Protein AF-A0A2G9PDD4-F1 (afdb_monomer_lite)

pLDDT: mean 90.18, std 7.83, range [47.97, 97.62]

Structure (mmCIF, N/CA/C/O backbone):
data_AF-A0A2G9PDD4-F1
#
_entry.id   AF-A0A2G9PDD4-F1
#
loop_
_atom_site.group_PDB
_atom_site.id
_atom_site.type_symbol
_atom_site.label_atom_id
_atom_site.label_alt_id
_atom_site.label_comp_id
_atom_site.label_asym_id
_atom_site.label_entity_id
_atom_site.label_seq_id
_atom_site.pdbx_PDB_ins_code
_atom_site.Cartn_x
_atom_site.Cartn_y
_atom_site.Cartn_z
_atom_site.occupancy
_atom_site.B_iso_or_equiv
_atom_site.auth_seq_id
_atom_site.auth_comp_id
_atom_site.auth_asym_id
_atom_site.auth_atom_id
_atom_site.pdbx_PDB_model_num
ATOM 1 N N . MET A 1 1 ? -11.458 8.392 7.920 1.00 87.31 1 MET A N 1
ATOM 2 C CA . MET A 1 1 ? -10.986 8.175 9.305 1.00 87.31 1 MET A CA 1
ATOM 3 C C . MET A 1 1 ? -12.144 8.084 10.295 1.00 87.31 1 MET A C 1
ATOM 5 O O . MET A 1 1 ? -12.255 7.057 10.945 1.00 87.31 1 MET A O 1
ATOM 9 N N . PHE A 1 2 ? -13.048 9.071 10.335 1.00 95.50 2 PHE A N 1
ATOM 10 C CA . PHE A 1 2 ? -14.192 9.115 11.265 1.00 95.50 2 PHE A CA 1
ATOM 11 C C . PHE A 1 2 ? -14.950 7.793 11.392 1.00 95.50 2 PHE A C 1
ATOM 13 O O . PHE A 1 2 ? -14.982 7.209 12.468 1.00 95.50 2 PHE A O 1
ATOM 20 N N . PHE A 1 3 ? -15.484 7.282 10.280 1.00 96.00 3 PHE A N 1
ATOM 21 C CA . PHE A 1 3 ? -16.257 6.038 10.284 1.00 96.00 3 PHE A CA 1
ATOM 22 C C . PHE A 1 3 ? -15.450 4.825 10.750 1.00 96.00 3 PHE A C 1
ATOM 24 O O . PHE A 1 3 ? -16.008 3.936 11.380 1.00 96.00 3 PHE A O 1
ATOM 31 N N . ILE A 1 4 ? -14.143 4.795 10.471 1.00 94.06 4 ILE A N 1
ATOM 32 C CA . ILE A 1 4 ? -13.264 3.690 10.870 1.00 94.06 4 ILE A CA 1
ATOM 33 C C . ILE A 1 4 ? -13.081 3.706 12.387 1.00 94.06 4 ILE A C 1
ATOM 35 O O . ILE A 1 4 ? -13.315 2.693 13.037 1.00 94.06 4 ILE A O 1
ATOM 39 N N . VAL A 1 5 ? -12.715 4.858 12.955 1.00 95.69 5 VAL A N 1
ATOM 40 C CA . VAL A 1 5 ? -12.545 5.010 14.408 1.00 95.69 5 VAL A CA 1
ATOM 41 C C . VAL A 1 5 ? -13.870 4.753 15.127 1.00 95.69 5 VAL A C 1
ATOM 43 O O . VAL A 1 5 ? -13.896 4.001 16.096 1.00 95.69 5 VAL A O 1
ATOM 46 N N . TYR A 1 6 ? -14.977 5.276 14.596 1.00 96.69 6 TYR A N 1
ATOM 47 C CA . TYR A 1 6 ? -16.308 5.070 15.161 1.00 96.69 6 TYR A CA 1
ATOM 48 C C . TYR A 1 6 ? -16.699 3.594 15.170 1.00 96.69 6 TYR A C 1
ATOM 50 O O . TYR A 1 6 ? -17.077 3.059 16.207 1.00 96.69 6 TYR A O 1
ATOM 58 N N . ALA A 1 7 ? -16.537 2.904 14.038 1.00 96.25 7 ALA A N 1
ATOM 59 C CA . ALA A 1 7 ? -16.833 1.482 13.933 1.00 96.25 7 ALA A CA 1
ATOM 60 C C . ALA A 1 7 ? -15.949 0.636 14.861 1.00 96.25 7 ALA A C 1
ATOM 62 O O . ALA A 1 7 ? -16.432 -0.329 15.453 1.00 96.25 7 ALA A O 1
ATOM 63 N N . LEU A 1 8 ? -14.669 0.995 15.019 1.00 95.75 8 LEU A N 1
ATOM 64 C CA . LEU A 1 8 ? -13.771 0.326 15.960 1.00 95.75 8 LEU A CA 1
ATOM 65 C C . LEU A 1 8 ? -14.226 0.523 17.408 1.00 95.75 8 LEU A C 1
ATOM 67 O O . LEU A 1 8 ? -14.257 -0.452 18.158 1.00 95.75 8 LEU A O 1
ATOM 71 N N . LEU A 1 9 ? -14.613 1.736 17.805 1.00 95.94 9 LEU A N 1
ATOM 72 C CA . LEU A 1 9 ? -15.106 2.026 19.155 1.00 95.94 9 LEU A CA 1
ATOM 73 C C . LEU A 1 9 ? -16.442 1.328 19.449 1.00 95.94 9 LEU A C 1
ATOM 75 O O . LEU A 1 9 ? -16.572 0.703 20.499 1.00 95.94 9 LEU A O 1
ATOM 79 N N . GLU A 1 10 ? -17.390 1.339 18.507 1.00 95.56 10 GLU A N 1
ATOM 80 C CA . GLU A 1 10 ? -18.671 0.624 18.637 1.00 95.56 10 GLU A CA 1
ATOM 81 C C . GLU A 1 10 ? -18.470 -0.893 18.738 1.00 95.56 10 GLU A C 1
ATOM 83 O O . GLU A 1 10 ? -19.088 -1.561 19.568 1.00 95.56 10 GLU A O 1
ATOM 88 N N . LYS A 1 11 ? -17.573 -1.456 17.919 1.00 95.06 11 LYS A N 1
ATOM 89 C CA . LYS A 1 11 ? -17.310 -2.900 17.911 1.00 95.06 11 LYS A CA 1
ATOM 90 C C . LYS A 1 11 ? -16.531 -3.358 19.144 1.00 95.06 11 LYS A C 1
ATOM 92 O O . LYS A 1 11 ? -16.808 -4.433 19.667 1.00 95.06 11 LYS A O 1
ATOM 97 N N . SER A 1 12 ? -15.555 -2.568 19.591 1.00 95.69 12 SER A N 1
ATOM 98 C CA . SER A 1 12 ? -14.730 -2.892 20.765 1.00 95.69 12 SER A CA 1
ATOM 99 C C . SER A 1 12 ? -15.414 -2.568 22.090 1.00 95.69 12 SER A C 1
ATOM 101 O O . SER A 1 12 ? -15.005 -3.105 23.115 1.00 95.69 12 SER A O 1
ATOM 103 N N . LYS A 1 13 ? -16.442 -1.706 22.082 1.00 94.00 13 LYS A N 1
ATOM 104 C CA . LYS A 1 13 ? -17.119 -1.194 23.284 1.00 94.00 13 LYS A CA 1
ATOM 105 C C . LYS A 1 13 ? -16.149 -0.572 24.295 1.00 94.00 13 LYS A C 1
ATOM 107 O O . LYS A 1 13 ? -16.411 -0.590 25.494 1.00 94.00 13 LYS A O 1
ATOM 112 N N . LEU A 1 14 ? -15.038 -0.004 23.812 1.00 93.50 14 LEU A N 1
ATOM 113 C CA . LEU A 1 14 ? -13.936 0.496 24.643 1.00 93.50 14 LEU A CA 1
ATOM 114 C C . LEU A 1 14 ? -14.381 1.567 25.653 1.00 93.50 14 LEU A C 1
ATOM 116 O O . LEU A 1 14 ? -13.843 1.646 26.752 1.00 93.50 14 LEU A O 1
ATOM 120 N N . LEU A 1 15 ? -15.371 2.382 25.280 1.00 91.75 15 LEU A N 1
ATOM 121 C CA . LEU A 1 15 ? -15.912 3.462 26.110 1.00 91.75 15 LEU A CA 1
ATOM 122 C C . LEU A 1 15 ? -17.238 3.085 26.794 1.00 91.75 15 LEU A C 1
ATOM 124 O O . LEU A 1 15 ? -17.813 3.911 27.493 1.00 91.75 15 LEU A O 1
ATOM 128 N N . GLY A 1 16 ? -17.726 1.853 26.612 1.00 92.31 16 GLY A N 1
ATOM 129 C CA . GLY A 1 16 ? -19.021 1.371 27.101 1.00 92.31 16 GLY A CA 1
ATOM 130 C C . GLY A 1 16 ? -19.952 0.898 25.978 1.00 92.31 16 GLY A C 1
ATOM 131 O O . GLY A 1 16 ? -19.774 1.247 24.812 1.00 92.31 16 GLY A O 1
ATOM 132 N N . ALA A 1 17 ? -20.953 0.081 26.329 1.00 86.50 17 ALA A N 1
ATOM 133 C CA . ALA A 1 17 ? -21.810 -0.619 25.364 1.00 86.50 17 ALA A CA 1
ATOM 134 C C . ALA A 1 17 ? -22.839 0.271 24.638 1.00 86.50 17 ALA A C 1
ATOM 136 O O . ALA A 1 17 ? -23.252 -0.092 23.542 1.00 86.50 17 ALA A O 1
ATOM 137 N N . ASP A 1 18 ? -23.196 1.429 25.205 1.00 88.25 18 ASP A N 1
ATOM 138 C CA . ASP A 1 18 ? -24.250 2.316 24.680 1.00 88.25 18 ASP A CA 1
ATOM 139 C C . ASP A 1 18 ? -23.774 3.760 24.444 1.00 88.25 18 ASP A C 1
ATOM 141 O O . ASP A 1 18 ? -24.567 4.687 24.277 1.00 88.25 18 ASP A O 1
ATOM 145 N N . GLN A 1 19 ? -22.459 3.980 24.398 1.00 93.06 19 GLN A N 1
ATOM 146 C CA . GLN A 1 19 ? -21.865 5.318 24.326 1.00 93.06 19 GLN A CA 1
ATOM 147 C C . GLN A 1 19 ? -21.754 5.866 22.896 1.00 93.06 19 GLN A C 1
ATOM 149 O O . GLN A 1 19 ? -20.732 6.431 22.507 1.00 93.06 19 GLN A O 1
ATOM 154 N N . LYS A 1 20 ? -22.826 5.754 22.102 1.00 93.81 20 LYS A N 1
ATOM 155 C CA . LYS A 1 20 ? -22.822 6.141 20.678 1.00 93.81 20 LYS A CA 1
ATOM 156 C C . LYS A 1 20 ? -22.464 7.608 20.454 1.00 93.81 20 LYS A C 1
ATOM 158 O O . LYS A 1 20 ? -21.718 7.925 19.530 1.00 93.81 20 LYS A O 1
ATOM 163 N N . GLN A 1 21 ? -22.974 8.505 21.298 1.00 95.62 21 GLN A N 1
ATOM 164 C CA . GLN A 1 21 ? -22.697 9.938 21.182 1.00 95.62 21 GLN A CA 1
ATOM 165 C C . GLN A 1 21 ? -21.228 10.245 21.503 1.00 95.62 21 GLN A C 1
ATOM 167 O O . GLN A 1 21 ? -20.574 10.963 20.749 1.00 95.62 21 GLN A O 1
ATOM 172 N N . ILE A 1 22 ? -20.683 9.645 22.566 1.00 96.19 22 ILE A N 1
ATOM 173 C CA . ILE A 1 22 ? -19.270 9.801 22.939 1.00 96.19 22 ILE A CA 1
ATOM 174 C C . ILE A 1 22 ? -18.365 9.208 21.855 1.00 96.19 22 ILE A C 1
ATOM 176 O O . ILE A 1 22 ? -17.424 9.869 21.426 1.00 96.19 22 ILE A O 1
ATOM 180 N N . ASN A 1 23 ? -18.677 8.013 21.346 1.00 96.69 23 ASN A N 1
ATOM 181 C CA . ASN A 1 23 ? -17.927 7.377 20.263 1.00 96.69 23 ASN A CA 1
ATOM 182 C C . ASN A 1 23 ? -17.877 8.269 19.016 1.00 96.69 23 ASN A C 1
ATOM 184 O O . ASN A 1 23 ? -16.821 8.390 18.391 1.00 96.69 23 ASN A O 1
ATOM 188 N N . ALA A 1 24 ? -18.980 8.944 18.674 1.00 96.75 24 ALA A N 1
ATOM 189 C CA . ALA A 1 24 ? -19.020 9.898 17.568 1.00 96.75 24 ALA A CA 1
ATOM 190 C C . ALA A 1 24 ? -18.140 11.125 17.850 1.00 96.75 24 ALA A C 1
ATOM 192 O O . ALA A 1 24 ? -17.318 11.484 17.009 1.00 96.75 24 ALA A O 1
ATOM 193 N N . PHE A 1 25 ? -18.237 11.726 19.040 1.00 97.62 25 PHE A N 1
ATOM 194 C CA . PHE A 1 25 ? -17.394 12.867 19.418 1.00 97.62 25 PHE A CA 1
ATOM 195 C C . PHE A 1 25 ? -15.901 12.526 19.401 1.00 97.62 25 PHE A C 1
ATOM 197 O O . PHE A 1 25 ? -15.114 13.251 18.794 1.00 97.62 25 PHE A O 1
ATOM 204 N N . VAL A 1 26 ? -15.505 11.400 19.996 1.00 96.62 26 VAL A N 1
ATOM 205 C CA . VAL A 1 26 ? -14.109 10.941 20.008 1.00 96.62 26 VAL A CA 1
ATOM 206 C C . VAL A 1 26 ? -13.615 10.696 18.583 1.00 96.62 26 VAL A C 1
ATOM 208 O O . VAL A 1 26 ? -12.546 11.172 18.208 1.00 96.62 26 VAL A O 1
ATOM 211 N N . SER A 1 27 ? -14.415 10.027 17.751 1.00 97.56 27 SER A N 1
ATOM 212 C CA . SER A 1 27 ? -14.056 9.759 16.353 1.00 97.56 27 SER A CA 1
ATOM 213 C C . SER A 1 27 ? -13.918 11.034 15.525 1.00 97.56 27 SER A C 1
ATOM 215 O O . SER A 1 27 ? -13.045 11.105 14.656 1.00 97.56 27 SER A O 1
ATOM 217 N N . LEU A 1 28 ? -14.750 12.047 15.790 1.00 97.38 28 LEU A N 1
ATOM 218 C CA . LEU A 1 28 ? -14.665 13.361 15.156 1.00 97.38 28 LEU A CA 1
ATOM 219 C C . LEU A 1 28 ? -13.361 14.059 15.537 1.00 97.38 28 LEU A C 1
ATOM 221 O O . LEU A 1 28 ? -12.605 14.439 14.648 1.00 97.38 28 LEU A O 1
ATOM 225 N N . VAL A 1 29 ? -13.060 14.159 16.833 1.00 97.00 29 VAL A N 1
ATOM 226 C CA . VAL A 1 29 ? -11.835 14.803 17.330 1.00 97.00 29 VAL A CA 1
ATOM 227 C C . VAL A 1 29 ? -10.587 14.106 16.789 1.00 97.00 29 VAL A C 1
ATOM 229 O O . VAL A 1 29 ? -9.713 14.766 16.232 1.00 97.00 29 VAL A O 1
ATOM 232 N N . VAL A 1 30 ? -10.526 12.773 16.860 1.00 95.31 30 VAL A N 1
ATOM 233 C CA . VAL A 1 30 ? -9.404 11.995 16.308 1.00 95.31 30 VAL A CA 1
ATOM 234 C C . VAL A 1 30 ? -9.254 12.236 14.809 1.00 95.31 30 VAL A C 1
ATOM 236 O O . VAL A 1 30 ? -8.139 12.386 14.318 1.00 95.31 30 VAL A O 1
ATOM 239 N N . SER A 1 31 ? -10.361 12.321 14.071 1.00 94.69 31 SER A N 1
ATOM 240 C CA . SER A 1 31 ? -10.315 12.586 12.631 1.00 94.69 31 SER A CA 1
ATOM 241 C C . SER A 1 31 ? -9.831 13.993 12.305 1.00 94.69 31 SER A C 1
ATOM 243 O O . SER A 1 31 ? -9.081 14.148 11.348 1.00 94.69 31 SER A O 1
ATOM 245 N N . LEU A 1 32 ? -10.227 14.997 13.089 1.00 94.94 32 LEU A N 1
ATOM 246 C CA . LEU A 1 32 ? -9.757 16.374 12.929 1.00 94.94 32 LEU A CA 1
ATOM 247 C C . LEU A 1 32 ? -8.253 16.482 13.204 1.00 94.94 32 LEU A C 1
ATOM 249 O O . LEU A 1 32 ? -7.524 17.066 12.404 1.00 94.94 32 LEU A O 1
ATOM 253 N N . ILE A 1 33 ? -7.771 15.842 14.274 1.00 93.56 33 ILE A N 1
ATOM 254 C CA . ILE A 1 33 ? -6.334 15.747 14.556 1.00 93.56 33 ILE A CA 1
ATOM 255 C C . ILE A 1 33 ? -5.633 15.045 13.390 1.00 93.56 33 ILE A C 1
ATOM 257 O O . ILE A 1 33 ? -4.654 15.561 12.863 1.00 93.56 33 ILE A O 1
ATOM 261 N N . PHE A 1 34 ? -6.172 13.921 12.919 1.00 92.56 34 PHE A N 1
ATOM 262 C CA . PHE A 1 34 ? -5.588 13.157 11.822 1.00 92.56 34 PHE A CA 1
ATOM 263 C C . PHE A 1 34 ? -5.391 13.992 10.549 1.00 92.56 34 PHE A C 1
ATOM 265 O O . PHE A 1 34 ? -4.313 13.949 9.965 1.00 92.56 34 PHE A O 1
ATOM 272 N N . VAL A 1 35 ? -6.399 14.769 10.132 1.00 91.44 35 VAL A N 1
ATOM 273 C CA . VAL A 1 35 ? -6.295 15.601 8.916 1.00 91.44 35 VAL A CA 1
ATOM 274 C C . VAL A 1 35 ? -5.407 16.833 9.097 1.00 91.44 35 VAL A C 1
ATOM 276 O O . VAL A 1 35 ? -4.927 17.374 8.106 1.00 91.44 35 VAL A O 1
ATOM 279 N N . SER A 1 36 ? -5.163 17.272 10.335 1.00 91.69 36 SER A N 1
ATOM 280 C CA . SER A 1 36 ? -4.257 18.393 10.619 1.00 91.69 36 SER A CA 1
ATOM 281 C C . SER A 1 36 ? -2.771 18.021 10.599 1.00 91.69 36 SER A C 1
ATOM 283 O O . SER A 1 36 ? -1.923 18.903 10.478 1.00 91.69 36 SER A O 1
ATOM 285 N N . VAL A 1 37 ? -2.431 16.732 10.707 1.00 93.69 37 VAL A N 1
ATOM 286 C CA . VAL A 1 37 ? -1.034 16.287 10.707 1.00 93.69 37 VAL A CA 1
ATOM 287 C C . VAL A 1 37 ? -0.630 15.895 9.287 1.00 93.69 37 VAL A C 1
ATOM 289 O O . VAL A 1 37 ? -1.206 14.998 8.676 1.00 93.69 37 VAL A O 1
ATOM 292 N N . VAL A 1 38 ? 0.414 16.545 8.771 1.00 91.38 38 VAL A N 1
ATOM 293 C CA . VAL A 1 38 ? 0.866 16.383 7.379 1.00 91.38 38 VAL A CA 1
ATOM 294 C C . VAL A 1 38 ? 1.316 14.949 7.083 1.00 91.38 38 VAL A C 1
ATOM 296 O O . VAL A 1 38 ? 0.937 14.384 6.061 1.00 91.38 38 VAL A O 1
ATOM 299 N N . PHE A 1 39 ? 2.088 14.329 7.980 1.00 91.19 39 PHE A N 1
ATOM 300 C CA . PHE A 1 39 ? 2.636 12.989 7.745 1.00 91.19 39 PHE A CA 1
ATOM 301 C C . PHE A 1 39 ? 1.553 11.903 7.577 1.00 91.19 39 PHE A C 1
ATOM 303 O O . PHE A 1 39 ? 1.552 11.253 6.534 1.00 91.19 39 PHE A O 1
ATOM 310 N N . PRO A 1 40 ? 0.579 11.726 8.493 1.00 88.00 40 PRO A N 1
ATOM 311 C CA . PRO A 1 40 ? -0.515 10.772 8.303 1.00 88.00 40 PRO A CA 1
ATOM 312 C C . PRO A 1 40 ? -1.331 10.998 7.025 1.00 88.00 40 PRO A C 1
ATOM 314 O O . PRO A 1 40 ? -1.715 10.027 6.373 1.00 88.00 40 PRO A O 1
ATOM 317 N N . VAL A 1 41 ? -1.559 12.257 6.632 1.00 89.88 41 VAL A N 1
ATOM 318 C CA . VAL A 1 41 ? -2.239 12.585 5.369 1.00 89.88 41 VAL A CA 1
ATOM 319 C C . VAL A 1 41 ? -1.413 12.128 4.164 1.00 89.88 41 VAL A C 1
ATOM 321 O O . VAL A 1 41 ? -1.957 11.486 3.268 1.00 89.88 41 VAL A O 1
ATOM 324 N N . MET A 1 42 ? -0.100 12.382 4.153 1.00 91.88 42 MET A N 1
ATOM 325 C CA . MET A 1 42 ? 0.791 11.911 3.083 1.00 91.88 42 MET A CA 1
ATOM 326 C C . MET A 1 42 ? 0.809 10.382 2.978 1.00 91.88 42 MET A C 1
ATOM 328 O O . MET A 1 42 ? 0.677 9.846 1.879 1.00 91.88 42 MET A O 1
ATOM 332 N N . VAL A 1 43 ? 0.900 9.677 4.109 1.00 92.12 43 VAL A N 1
ATOM 333 C CA . VAL A 1 43 ? 0.877 8.205 4.130 1.00 92.12 43 VAL A CA 1
ATOM 334 C C . VAL A 1 43 ? -0.429 7.671 3.546 1.00 92.12 43 VAL A C 1
ATOM 336 O O . VAL A 1 43 ? -0.405 6.774 2.704 1.00 92.12 43 VAL A O 1
ATOM 339 N N . VAL A 1 44 ? -1.576 8.236 3.936 1.00 90.81 44 VAL A N 1
ATOM 340 C CA . VAL A 1 44 ? -2.874 7.824 3.382 1.00 90.81 44 VAL A CA 1
ATOM 341 C C . VAL A 1 44 ? -2.962 8.106 1.888 1.00 90.81 44 VAL A C 1
ATOM 343 O O . VAL A 1 44 ? -3.421 7.239 1.153 1.00 90.81 44 VAL A O 1
ATOM 346 N N . ASN A 1 45 ? -2.491 9.260 1.420 1.00 90.94 45 ASN A N 1
ATOM 347 C CA . ASN A 1 45 ? -2.494 9.578 -0.009 1.00 90.94 45 ASN A CA 1
ATOM 348 C C . ASN A 1 45 ? -1.670 8.567 -0.823 1.00 90.94 45 ASN A C 1
ATOM 350 O O . ASN A 1 45 ? -2.134 8.091 -1.860 1.00 90.94 45 ASN A O 1
ATOM 354 N N . ASN A 1 46 ? -0.499 8.168 -0.320 1.00 92.06 46 ASN A N 1
ATOM 355 C CA . ASN A 1 46 ? 0.322 7.128 -0.942 1.00 92.06 46 ASN A CA 1
ATOM 356 C C . ASN A 1 46 ? -0.395 5.766 -0.945 1.00 92.06 46 ASN A C 1
ATOM 358 O O . ASN A 1 46 ? -0.423 5.073 -1.964 1.00 92.06 46 ASN A O 1
ATOM 362 N N . LEU A 1 47 ? -1.035 5.396 0.170 1.00 92.19 47 LEU A N 1
ATOM 363 C CA . LEU A 1 47 ? -1.808 4.156 0.261 1.00 92.19 47 LEU A CA 1
ATOM 364 C C . LEU A 1 47 ? -3.038 4.157 -0.652 1.00 92.19 47 LEU A C 1
ATOM 366 O O . LEU A 1 47 ? -3.370 3.105 -1.186 1.00 92.19 47 LEU A O 1
ATOM 370 N N . ILE A 1 48 ? -3.704 5.294 -0.876 1.00 92.19 48 ILE A N 1
ATOM 371 C CA . ILE A 1 48 ? -4.852 5.378 -1.794 1.00 92.19 48 ILE A CA 1
ATOM 372 C C . ILE A 1 48 ? -4.433 4.965 -3.205 1.00 92.19 48 ILE A C 1
ATOM 374 O O . ILE A 1 48 ? -5.136 4.170 -3.830 1.00 92.19 48 ILE A O 1
ATOM 378 N N . LEU A 1 49 ? -3.289 5.454 -3.694 1.00 88.19 49 LEU A N 1
ATOM 379 C CA . LEU A 1 49 ? -2.768 5.068 -5.007 1.00 88.19 49 LEU A CA 1
ATOM 380 C C . LEU A 1 49 ? -2.512 3.560 -5.073 1.00 88.19 49 LEU A C 1
ATOM 382 O O . LEU A 1 49 ? -3.015 2.891 -5.977 1.00 88.19 49 LEU A O 1
ATOM 386 N N . PHE A 1 50 ? -1.807 3.018 -4.078 1.00 90.62 50 PHE A N 1
ATOM 387 C CA . PHE A 1 50 ? -1.516 1.588 -4.003 1.00 90.62 50 PHE A CA 1
ATOM 388 C C . PHE A 1 50 ? -2.793 0.736 -3.965 1.00 90.62 50 PHE A C 1
ATOM 390 O O . PHE A 1 50 ? -2.938 -0.205 -4.742 1.00 90.62 50 PHE A O 1
ATOM 397 N N . MET A 1 51 ? -3.741 1.081 -3.093 1.00 91.25 51 MET A N 1
ATOM 398 C CA . MET A 1 51 ? -4.986 0.335 -2.913 1.00 91.25 51 MET A CA 1
ATOM 399 C C . MET A 1 51 ? -5.873 0.411 -4.154 1.00 91.25 51 MET A C 1
ATOM 401 O O . MET A 1 51 ? -6.453 -0.597 -4.545 1.00 91.25 51 MET A O 1
ATOM 405 N N . THR A 1 52 ? -5.955 1.574 -4.802 1.00 92.75 52 THR A N 1
ATOM 406 C CA . THR A 1 52 ? -6.771 1.756 -6.010 1.00 92.75 52 THR A CA 1
ATOM 407 C C . THR A 1 52 ? -6.234 0.905 -7.155 1.00 92.75 52 THR A C 1
ATOM 409 O O . THR A 1 52 ? -6.978 0.117 -7.736 1.00 92.75 52 THR A O 1
ATOM 412 N N . VAL A 1 53 ? -4.932 1.004 -7.444 1.00 91.81 53 VAL A N 1
ATOM 413 C CA . VAL A 1 53 ? -4.295 0.189 -8.489 1.00 91.81 53 VAL A CA 1
ATOM 414 C C . VAL A 1 53 ? -4.369 -1.293 -8.126 1.00 91.81 53 VAL A C 1
ATOM 416 O O . VAL A 1 53 ? -4.727 -2.109 -8.970 1.00 91.81 53 VAL A O 1
ATOM 419 N N . GLY A 1 54 ? -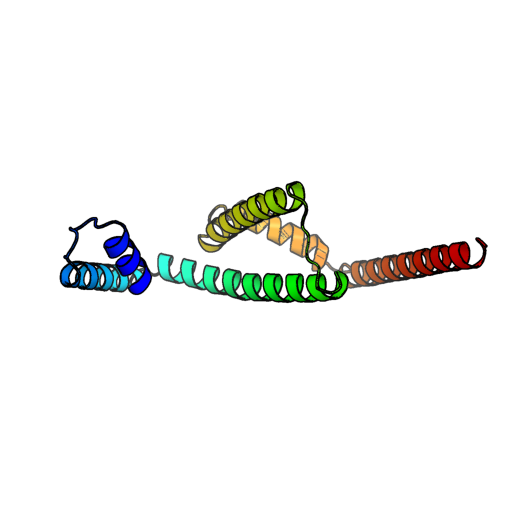4.106 -1.645 -6.866 1.00 90.88 54 GLY A N 1
ATOM 420 C CA . GLY A 1 54 ? -4.170 -3.021 -6.380 1.00 90.88 54 GLY A CA 1
ATOM 421 C C . GLY A 1 54 ? -5.548 -3.652 -6.572 1.00 90.88 54 GLY A C 1
ATOM 422 O O . GLY A 1 54 ? -5.639 -4.760 -7.093 1.00 90.88 54 GLY A O 1
ATOM 423 N N . ILE A 1 55 ? -6.625 -2.939 -6.229 1.00 91.19 55 ILE A N 1
ATOM 424 C CA . ILE A 1 55 ? -8.002 -3.414 -6.435 1.00 91.19 55 ILE A CA 1
ATOM 425 C C . ILE A 1 55 ? -8.282 -3.640 -7.921 1.00 91.19 55 ILE A C 1
ATOM 427 O O . ILE A 1 55 ? -8.826 -4.683 -8.279 1.00 91.19 55 ILE A O 1
ATOM 431 N N . VAL A 1 56 ? -7.887 -2.703 -8.789 1.00 94.44 56 VAL A N 1
ATOM 432 C CA . VAL A 1 56 ? -8.075 -2.840 -10.242 1.00 94.44 56 VAL A CA 1
ATOM 433 C C . VAL A 1 56 ? -7.314 -4.053 -10.778 1.00 94.44 56 VAL A C 1
ATOM 435 O O . VAL A 1 56 ? -7.884 -4.852 -11.516 1.00 94.44 56 VAL A O 1
ATOM 438 N N . VAL A 1 57 ? -6.054 -4.237 -10.375 1.00 91.88 57 VAL A N 1
ATOM 439 C CA . VAL A 1 57 ? -5.228 -5.378 -10.797 1.00 91.88 57 VAL A CA 1
ATOM 440 C C . VAL A 1 57 ? -5.825 -6.700 -10.323 1.00 91.88 57 VAL A C 1
ATOM 442 O O . VAL A 1 57 ? -5.931 -7.633 -11.115 1.00 91.88 57 VAL A O 1
ATOM 445 N N . ILE A 1 58 ? -6.255 -6.787 -9.061 1.00 89.81 58 ILE A N 1
ATOM 446 C CA . ILE A 1 58 ? -6.900 -7.988 -8.513 1.00 89.81 58 ILE A CA 1
ATOM 447 C C . ILE A 1 58 ? -8.194 -8.292 -9.272 1.00 89.81 58 ILE A C 1
ATOM 449 O O . ILE A 1 58 ? -8.426 -9.436 -9.659 1.00 89.81 58 ILE A O 1
ATOM 453 N N . PHE A 1 59 ? -9.018 -7.273 -9.521 1.00 92.31 59 PHE A N 1
ATOM 454 C CA . PHE A 1 59 ? -10.272 -7.419 -10.252 1.00 92.31 59 PHE A CA 1
ATOM 455 C C . PHE A 1 59 ? -10.043 -7.931 -11.678 1.00 92.31 59 PHE A C 1
ATOM 457 O O . PHE A 1 59 ? -10.625 -8.941 -12.069 1.00 92.31 59 PHE A O 1
ATOM 464 N N . VAL A 1 60 ? -9.153 -7.285 -12.438 1.00 94.81 60 VAL A N 1
ATOM 465 C CA . VAL A 1 60 ? -8.814 -7.699 -13.808 1.00 94.81 60 VAL A CA 1
ATOM 466 C C . VAL A 1 60 ? -8.187 -9.093 -13.817 1.00 94.81 60 VAL A C 1
ATOM 468 O O . VAL A 1 60 ? -8.553 -9.922 -14.648 1.00 94.81 60 VAL A O 1
ATOM 471 N N . GLY A 1 61 ? -7.290 -9.382 -12.873 1.00 89.88 61 GLY A N 1
ATOM 472 C CA . GLY A 1 61 ? -6.645 -10.686 -12.742 1.00 89.88 61 GLY A CA 1
ATOM 473 C C . GLY A 1 61 ? -7.652 -11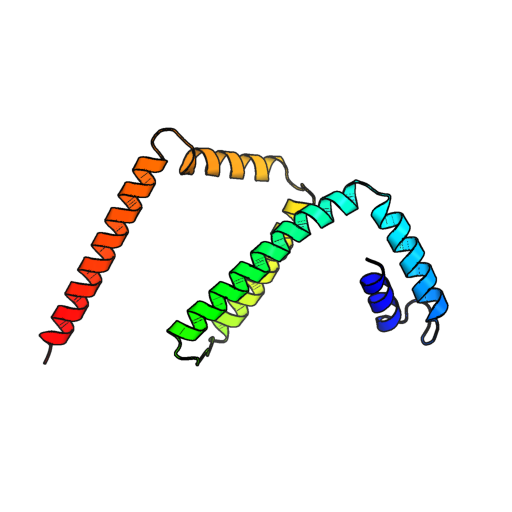.809 -12.503 1.00 89.88 61 GLY A C 1
ATOM 474 O O . GLY A 1 61 ? -7.636 -12.809 -13.222 1.00 89.88 61 GLY A O 1
ATOM 475 N N . PHE A 1 62 ? -8.575 -11.632 -11.555 1.00 87.94 62 PHE A N 1
ATOM 476 C CA . PHE A 1 62 ? -9.628 -12.617 -11.305 1.00 87.94 62 PHE A CA 1
ATOM 477 C C . PHE A 1 62 ? -10.641 -12.714 -12.443 1.00 87.94 62 PHE A C 1
ATOM 479 O O . PHE A 1 62 ? -11.111 -13.813 -12.724 1.00 87.94 62 PHE A O 1
ATOM 486 N N . MET A 1 63 ? -10.945 -11.615 -13.134 1.00 90.81 63 MET A N 1
ATOM 487 C CA . MET A 1 63 ? -11.811 -11.633 -14.314 1.00 90.81 63 MET A CA 1
ATOM 488 C C . MET A 1 63 ? -11.199 -12.478 -15.441 1.00 90.81 63 MET A C 1
ATOM 490 O O . MET A 1 63 ? -11.854 -13.380 -15.960 1.00 90.81 63 MET A O 1
ATOM 494 N N . ILE A 1 64 ? -9.927 -12.241 -15.783 1.00 91.00 64 ILE A N 1
ATOM 495 C CA . ILE A 1 64 ? -9.204 -13.025 -16.797 1.00 91.00 64 ILE A CA 1
ATOM 496 C C . ILE A 1 64 ? -9.114 -14.494 -16.371 1.00 91.00 64 ILE A C 1
ATOM 498 O O . ILE A 1 64 ? -9.383 -15.390 -17.171 1.00 91.00 64 ILE A O 1
ATOM 502 N N . TRP A 1 65 ? -8.786 -14.754 -15.104 1.00 84.50 65 TRP A N 1
ATOM 503 C CA . TRP A 1 65 ? -8.735 -16.113 -14.568 1.00 84.50 65 TRP A CA 1
ATOM 504 C C . TRP A 1 65 ? -10.096 -16.817 -14.636 1.00 84.50 65 TRP A C 1
ATOM 506 O O . TRP A 1 65 ? -10.171 -17.997 -14.978 1.00 84.50 65 TRP A O 1
ATOM 516 N N . GLY A 1 66 ? -11.182 -16.090 -14.370 1.00 88.25 66 GLY A N 1
ATOM 517 C CA . GLY A 1 66 ? -12.552 -16.568 -14.524 1.00 88.25 66 GLY A CA 1
ATOM 518 C C . GLY A 1 66 ? -12.860 -17.002 -15.957 1.00 88.25 66 GLY A C 1
ATOM 519 O O . GLY A 1 66 ? -13.440 -18.066 -16.155 1.00 88.25 66 GLY A O 1
ATOM 520 N N . PHE A 1 67 ? -12.403 -16.246 -16.960 1.00 90.38 67 PHE A N 1
ATOM 521 C CA . PHE A 1 67 ? -12.549 -16.641 -18.364 1.00 90.38 67 PHE A CA 1
ATOM 522 C C . PHE A 1 67 ? -11.724 -17.882 -18.720 1.00 90.38 67 PHE A C 1
ATOM 524 O O . PHE A 1 67 ? -12.245 -18.795 -19.352 1.00 90.38 67 PHE A O 1
ATOM 531 N N . ILE A 1 68 ? -10.466 -17.960 -18.274 1.00 87.31 68 ILE A N 1
ATOM 532 C CA . ILE A 1 68 ? -9.585 -19.114 -18.541 1.00 87.31 68 ILE A CA 1
ATOM 533 C C . ILE A 1 68 ? -10.126 -20.395 -17.891 1.00 87.31 68 ILE A C 1
ATOM 535 O O . ILE A 1 68 ? -9.991 -21.484 -18.444 1.00 87.31 68 ILE A O 1
ATOM 539 N N . SER A 1 69 ? -10.752 -20.273 -16.721 1.00 84.94 69 SER A N 1
ATOM 540 C CA . SER A 1 69 ? -11.283 -21.403 -15.953 1.00 84.94 69 SER A CA 1
ATOM 541 C C . SER A 1 69 ? -12.717 -21.802 -16.326 1.00 84.94 69 SER A C 1
ATOM 543 O O . SER A 1 69 ? -13.302 -22.639 -15.640 1.00 84.94 69 SER A O 1
ATOM 545 N N . ASN A 1 70 ? -13.306 -21.230 -17.388 1.00 84.69 70 ASN A N 1
ATOM 546 C CA . ASN A 1 70 ? -14.721 -21.422 -17.745 1.00 84.69 70 ASN A CA 1
ATOM 547 C C . ASN A 1 70 ? -15.672 -21.167 -16.555 1.00 84.69 70 ASN A C 1
ATOM 549 O O . ASN A 1 70 ? -16.651 -21.883 -16.354 1.00 84.69 70 ASN A O 1
ATOM 553 N N . GLY A 1 71 ? -15.346 -20.175 -15.722 1.00 78.31 71 GLY A N 1
ATOM 554 C CA . GLY A 1 71 ? -16.093 -19.832 -14.512 1.00 78.31 71 GLY A CA 1
ATOM 555 C C . GLY A 1 71 ? -15.884 -20.775 -13.323 1.00 78.31 71 GLY A C 1
ATOM 556 O O . GLY A 1 71 ? -16.402 -20.496 -12.244 1.00 78.31 71 GLY A O 1
ATOM 557 N N . ASN A 1 72 ? -15.115 -21.858 -13.470 1.00 78.44 72 ASN A N 1
ATOM 558 C CA . ASN A 1 72 ? -14.904 -22.842 -12.413 1.00 78.44 72 ASN A CA 1
ATOM 559 C C . ASN A 1 72 ? -13.586 -22.574 -11.671 1.00 78.44 72 ASN A C 1
ATOM 561 O O . ASN A 1 72 ? -12.554 -23.207 -11.902 1.00 78.44 72 ASN A O 1
ATOM 565 N N . ILE A 1 73 ? -13.608 -21.581 -10.781 1.00 73.31 73 ILE A N 1
ATOM 566 C CA . ILE A 1 73 ? -12.434 -21.182 -9.999 1.00 73.31 73 ILE A CA 1
ATOM 567 C C . ILE A 1 73 ? -12.294 -22.117 -8.790 1.00 73.31 73 ILE A C 1
ATOM 569 O O . ILE A 1 73 ? -12.703 -21.794 -7.678 1.00 73.31 73 ILE A O 1
ATOM 573 N N . THR A 1 74 ? -11.692 -23.288 -8.995 1.00 79.00 74 THR A N 1
ATOM 574 C CA . THR A 1 74 ? -11.273 -24.170 -7.897 1.00 79.00 74 THR A CA 1
ATOM 575 C C . THR A 1 74 ? -9.790 -23.956 -7.614 1.00 79.00 74 THR A C 1
ATOM 577 O O . THR A 1 74 ? -8.925 -24.486 -8.313 1.00 79.00 74 THR A O 1
ATOM 580 N N . LEU A 1 75 ? -9.478 -23.152 -6.599 1.00 78.56 75 LEU A N 1
ATOM 581 C CA . LEU A 1 75 ? -8.105 -22.988 -6.125 1.00 78.56 75 LEU A CA 1
ATOM 582 C C . LEU A 1 75 ? -7.788 -24.097 -5.120 1.00 78.56 75 LEU A C 1
ATOM 584 O O . LEU A 1 75 ? -8.554 -24.331 -4.186 1.00 78.56 75 LEU A O 1
ATOM 588 N N . SER A 1 76 ? -6.658 -24.781 -5.302 1.00 85.62 76 SER A N 1
ATOM 589 C CA . SER A 1 76 ? -6.191 -25.764 -4.324 1.00 85.62 76 SER A CA 1
ATOM 590 C C . SER A 1 76 ? -5.862 -25.083 -2.993 1.00 85.62 76 SER A C 1
ATOM 592 O O . SER A 1 76 ? -5.501 -23.903 -2.947 1.00 85.62 76 SER A O 1
ATOM 594 N N . GLU A 1 77 ? -5.949 -25.829 -1.892 1.00 87.44 77 GLU A N 1
ATOM 595 C CA . GLU A 1 77 ? -5.696 -25.291 -0.549 1.00 87.44 77 GLU A CA 1
ATOM 596 C C . GLU A 1 77 ? -4.290 -24.675 -0.423 1.00 87.44 77 GLU A C 1
ATOM 598 O O . GLU A 1 77 ? -4.111 -23.638 0.216 1.00 87.44 77 GLU A O 1
ATOM 603 N N . GLY A 1 78 ? -3.296 -25.265 -1.097 1.00 89.94 78 GLY A N 1
ATOM 604 C CA . GLY A 1 78 ? -1.937 -24.724 -1.162 1.00 89.94 78 GLY A CA 1
ATOM 605 C C . GLY A 1 78 ? -1.865 -23.372 -1.874 1.00 89.94 78 GLY A C 1
ATOM 606 O O . GLY A 1 78 ? -1.177 -22.468 -1.403 1.00 89.94 78 GLY A O 1
ATOM 607 N N . VAL A 1 79 ? -2.621 -23.198 -2.963 1.00 85.19 79 VAL A N 1
ATOM 608 C CA . VAL A 1 79 ? -2.689 -21.925 -3.697 1.00 85.19 79 VAL A CA 1
ATOM 609 C C . VAL A 1 79 ? -3.404 -20.859 -2.873 1.00 85.19 79 VAL A C 1
ATOM 611 O O . VAL A 1 79 ? -2.922 -19.734 -2.800 1.00 85.19 79 VAL A O 1
ATOM 614 N N . LEU A 1 80 ? -4.497 -21.206 -2.188 1.00 85.62 80 LEU A N 1
ATOM 615 C CA . LEU A 1 80 ? -5.201 -20.279 -1.295 1.00 85.62 80 LEU A CA 1
ATOM 616 C C . LEU A 1 80 ? -4.314 -19.813 -0.134 1.00 85.62 80 LEU A C 1
ATOM 618 O O . LEU A 1 80 ? -4.237 -18.613 0.134 1.00 85.62 80 LEU A O 1
ATOM 622 N N . LYS A 1 81 ? -3.597 -20.736 0.521 1.00 90.00 81 LYS A N 1
ATOM 623 C CA . LYS A 1 81 ? -2.631 -20.394 1.580 1.00 90.00 81 LYS A CA 1
ATOM 624 C C . LYS A 1 81 ? -1.505 -19.513 1.042 1.00 90.00 81 LYS A C 1
ATOM 626 O O . LYS A 1 81 ? -1.169 -18.511 1.669 1.00 90.00 81 LYS A O 1
ATOM 631 N N . GLY A 1 82 ? -0.964 -19.848 -0.130 1.00 91.06 82 GLY A N 1
ATOM 632 C CA . GLY A 1 82 ? 0.071 -19.057 -0.795 1.00 91.06 82 GLY A CA 1
ATOM 633 C C . GLY A 1 82 ? -0.392 -17.637 -1.118 1.00 91.06 82 GLY A C 1
ATOM 634 O O . GLY A 1 82 ? 0.311 -16.680 -0.802 1.00 91.06 82 GLY A O 1
ATOM 635 N N . LEU A 1 83 ? -1.601 -17.489 -1.668 1.00 87.25 83 LEU A N 1
ATOM 636 C CA . LEU A 1 83 ? -2.209 -16.188 -1.944 1.00 87.25 83 LEU A CA 1
ATOM 637 C C . LEU A 1 83 ? -2.419 -15.379 -0.662 1.00 87.25 83 LEU A C 1
ATOM 639 O O . LEU A 1 83 ? -2.068 -14.207 -0.639 1.00 87.25 83 LEU A O 1
ATOM 643 N N . GLY A 1 84 ? -2.910 -15.995 0.417 1.00 88.00 84 GLY A N 1
ATOM 644 C CA . GLY A 1 84 ? -3.092 -15.312 1.700 1.00 88.00 84 GLY A CA 1
ATOM 645 C C . GLY A 1 84 ? -1.783 -14.765 2.277 1.00 88.00 84 GLY A C 1
ATOM 646 O O . GLY A 1 84 ? -1.716 -13.598 2.667 1.00 88.00 84 GLY A O 1
ATOM 647 N N . VAL A 1 85 ? -0.722 -15.580 2.275 1.00 93.50 85 VAL A N 1
ATOM 648 C CA . VAL A 1 85 ? 0.617 -15.157 2.722 1.00 93.50 85 VAL A CA 1
ATOM 649 C C . VAL A 1 85 ? 1.160 -14.046 1.828 1.00 93.50 85 VAL A C 1
ATOM 651 O O . VAL A 1 85 ? 1.652 -13.036 2.331 1.00 93.50 85 VAL A O 1
ATOM 654 N N . LEU A 1 86 ? 1.027 -14.193 0.510 1.00 90.94 86 LEU A N 1
ATOM 655 C CA . LEU A 1 86 ? 1.472 -13.191 -0.450 1.00 90.94 86 LEU A CA 1
ATOM 656 C C . LEU A 1 86 ? 0.752 -11.855 -0.240 1.00 90.94 86 LEU A C 1
ATOM 658 O O . LEU A 1 86 ? 1.409 -10.823 -0.148 1.00 90.94 86 LEU A O 1
ATOM 662 N N . THR A 1 87 ? -0.576 -11.861 -0.111 1.00 89.38 87 THR A N 1
ATOM 663 C CA . THR A 1 87 ? -1.363 -10.650 0.152 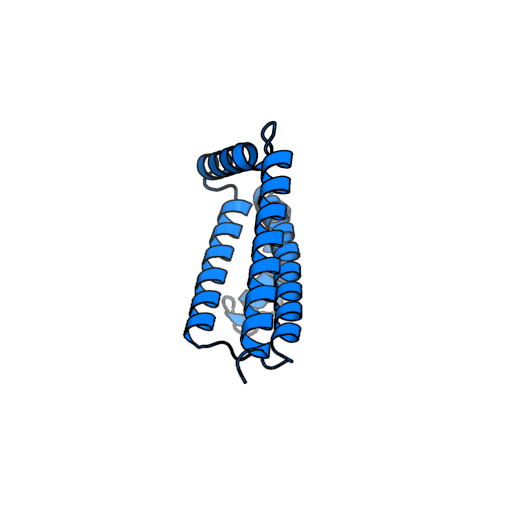1.00 89.38 87 THR A CA 1
ATOM 664 C C . THR A 1 87 ? -0.918 -9.974 1.442 1.00 89.38 87 THR A C 1
ATOM 666 O O . THR A 1 87 ? -0.743 -8.758 1.460 1.00 89.38 87 THR A O 1
ATOM 669 N N . PHE A 1 88 ? -0.677 -10.737 2.509 1.00 91.38 88 PHE A N 1
ATOM 670 C CA . PHE A 1 88 ? -0.204 -10.180 3.773 1.00 91.38 88 PHE A CA 1
ATOM 671 C C . PHE A 1 88 ? 1.169 -9.506 3.638 1.00 91.38 88 PHE A C 1
ATOM 673 O O . PHE A 1 88 ? 1.347 -8.371 4.081 1.00 91.38 88 PHE A O 1
ATOM 680 N N . ILE A 1 89 ? 2.119 -10.160 2.963 1.00 94.75 89 ILE A N 1
ATOM 681 C CA . ILE A 1 89 ? 3.448 -9.596 2.685 1.00 94.75 89 ILE A CA 1
ATOM 682 C C . ILE A 1 89 ? 3.328 -8.316 1.853 1.00 94.75 89 ILE A C 1
ATOM 684 O O . ILE A 1 89 ? 3.941 -7.303 2.183 1.00 94.75 89 ILE A O 1
ATOM 688 N N . VAL A 1 90 ? 2.509 -8.340 0.801 1.00 92.00 90 VAL A N 1
ATOM 689 C CA . VAL A 1 90 ? 2.274 -7.188 -0.077 1.00 92.00 90 VAL A CA 1
ATOM 690 C C . VAL A 1 90 ? 1.688 -6.009 0.703 1.00 92.00 90 VAL A C 1
ATOM 692 O O . VAL A 1 90 ? 2.129 -4.881 0.505 1.00 92.00 90 VAL A O 1
ATOM 695 N N . LEU A 1 91 ? 0.756 -6.249 1.630 1.00 90.94 91 LEU A N 1
ATOM 696 C CA . LEU A 1 91 ? 0.202 -5.201 2.491 1.00 90.94 91 LEU A CA 1
ATOM 697 C C . LEU A 1 91 ? 1.255 -4.605 3.432 1.00 90.94 91 LEU A C 1
ATOM 699 O O . LEU A 1 91 ? 1.304 -3.387 3.587 1.00 90.94 91 LEU A O 1
ATOM 703 N N . ILE A 1 92 ? 2.122 -5.430 4.027 1.00 93.88 92 ILE A N 1
ATOM 704 C CA . ILE A 1 92 ? 3.233 -4.937 4.857 1.00 93.88 92 ILE A CA 1
ATOM 705 C C . ILE A 1 92 ? 4.168 -4.060 4.024 1.00 93.88 92 ILE 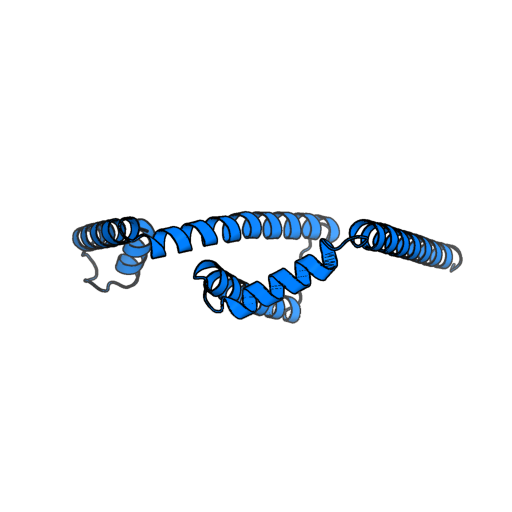A C 1
ATOM 707 O O . ILE A 1 92 ? 4.494 -2.947 4.432 1.00 93.88 92 ILE A O 1
ATOM 711 N N . ILE A 1 93 ? 4.566 -4.536 2.843 1.00 93.25 93 ILE A N 1
ATOM 712 C CA . ILE A 1 93 ? 5.421 -3.790 1.915 1.00 93.25 93 ILE A CA 1
ATOM 713 C C . ILE A 1 93 ? 4.766 -2.460 1.534 1.00 93.25 93 ILE A C 1
ATOM 715 O O . ILE A 1 93 ? 5.430 -1.429 1.570 1.00 93.25 93 ILE A O 1
ATOM 719 N N . ALA A 1 94 ? 3.467 -2.463 1.228 1.00 91.62 94 ALA A N 1
ATOM 720 C CA . ALA A 1 94 ? 2.721 -1.259 0.879 1.00 91.62 94 ALA A CA 1
ATOM 721 C C . ALA A 1 94 ? 2.717 -0.227 2.010 1.00 91.62 94 ALA A C 1
ATOM 723 O O . ALA A 1 94 ? 2.916 0.958 1.755 1.00 91.62 94 ALA A O 1
ATOM 724 N N . VAL A 1 95 ? 2.534 -0.671 3.258 1.00 92.44 95 VAL A N 1
ATOM 725 C CA . VAL A 1 95 ? 2.605 0.205 4.433 1.00 92.44 95 VAL A CA 1
ATOM 726 C C . VAL A 1 95 ? 4.008 0.783 4.587 1.00 92.44 95 VAL A C 1
ATOM 728 O O . VAL A 1 95 ? 4.132 1.999 4.682 1.00 92.44 95 VAL A O 1
ATOM 731 N N . LEU A 1 96 ? 5.052 -0.053 4.551 1.00 93.62 96 LEU A N 1
ATOM 732 C CA . LEU A 1 96 ? 6.449 0.388 4.687 1.00 93.62 96 LEU A CA 1
ATOM 733 C C . LEU A 1 96 ? 6.871 1.364 3.583 1.00 93.62 96 LEU A C 1
ATOM 735 O O . LEU A 1 96 ? 7.615 2.313 3.835 1.00 93.62 96 LEU A O 1
ATOM 739 N N . TRP A 1 97 ? 6.392 1.136 2.362 1.00 92.50 97 TRP A N 1
ATOM 740 C CA . TRP A 1 97 ? 6.607 2.035 1.237 1.00 92.50 97 TRP A CA 1
ATOM 741 C C . TRP A 1 97 ? 5.869 3.361 1.441 1.00 92.50 97 TRP A C 1
ATOM 743 O O . TRP A 1 97 ? 6.471 4.427 1.327 1.00 92.50 97 TRP A O 1
ATOM 753 N N . ALA A 1 98 ? 4.586 3.318 1.812 1.00 91.88 98 ALA A N 1
ATOM 754 C CA . ALA A 1 98 ? 3.775 4.518 1.982 1.00 91.88 98 ALA A CA 1
ATOM 755 C C . ALA A 1 98 ? 4.243 5.407 3.143 1.00 91.88 98 ALA A C 1
ATOM 757 O O . ALA A 1 98 ? 4.094 6.628 3.065 1.00 91.88 98 ALA A O 1
ATOM 758 N N . THR A 1 99 ? 4.821 4.814 4.193 1.00 93.31 99 THR A N 1
ATOM 759 C CA . THR A 1 99 ? 5.451 5.531 5.313 1.00 93.31 99 THR A CA 1
ATOM 760 C C . THR A 1 99 ? 6.839 6.075 4.986 1.00 93.31 99 THR A C 1
ATOM 762 O O . THR A 1 99 ? 7.393 6.817 5.795 1.00 93.31 99 THR A O 1
ATOM 765 N N . GLY A 1 100 ? 7.418 5.717 3.836 1.00 88.75 100 GLY A N 1
ATOM 766 C CA . GLY A 1 100 ? 8.789 6.080 3.475 1.00 88.75 100 GLY A CA 1
ATOM 767 C C . GLY A 1 100 ? 9.851 5.408 4.353 1.00 88.75 100 GLY A C 1
ATOM 768 O O . GLY A 1 100 ? 10.975 5.897 4.452 1.00 88.75 100 GLY A O 1
ATOM 769 N N . SER A 1 101 ? 9.512 4.305 5.025 1.00 91.88 101 SER A N 1
ATOM 770 C CA . SER A 1 101 ? 10.443 3.552 5.873 1.00 91.88 101 SER A CA 1
ATOM 771 C C . SER A 1 101 ? 11.495 2.856 5.013 1.00 91.88 101 SER A C 1
ATOM 773 O O . SER A 1 101 ? 11.131 2.316 3.990 1.00 91.88 101 SER A O 1
ATOM 775 N N . PHE A 1 102 ? 12.767 2.785 5.418 1.00 91.31 102 PHE A N 1
ATOM 776 C CA . PHE A 1 102 ? 13.865 2.196 4.614 1.00 91.31 102 PHE A CA 1
ATOM 777 C C . PHE A 1 102 ? 14.180 2.934 3.290 1.00 91.31 102 PHE A C 1
ATOM 779 O O . PHE A 1 102 ? 14.212 2.318 2.222 1.00 91.31 102 PHE A O 1
ATOM 786 N N . PRO A 1 103 ? 14.474 4.246 3.328 1.00 90.06 103 PRO A N 1
ATOM 787 C CA . PRO A 1 103 ? 14.719 5.045 2.123 1.00 90.06 103 PRO A CA 1
ATOM 788 C C . PRO A 1 103 ? 15.888 4.531 1.268 1.00 90.06 103 PRO A C 1
ATOM 790 O O . PRO A 1 103 ? 15.805 4.556 0.042 1.00 90.06 103 PRO A O 1
ATOM 793 N N . GLU A 1 104 ? 16.956 4.017 1.886 1.00 92.75 104 GLU A N 1
ATOM 794 C CA . GLU A 1 104 ? 18.095 3.454 1.146 1.00 92.75 104 GLU A CA 1
ATOM 795 C C . GLU A 1 104 ? 17.721 2.189 0.373 1.00 92.75 104 GLU A C 1
ATOM 797 O O . GLU A 1 104 ? 18.136 2.023 -0.773 1.00 92.75 104 GLU A O 1
ATOM 802 N N . PHE A 1 105 ? 16.894 1.328 0.973 1.00 91.88 105 PHE A N 1
ATOM 803 C CA . PHE A 1 105 ? 16.386 0.134 0.310 1.00 91.88 105 PHE A CA 1
ATOM 804 C C . PHE A 1 105 ? 15.558 0.532 -0.914 1.00 91.88 105 PHE A C 1
ATOM 806 O O . PHE A 1 105 ? 15.870 0.107 -2.023 1.00 91.88 105 PHE A O 1
ATOM 813 N N . TRP A 1 106 ? 14.574 1.422 -0.757 1.00 90.56 106 TRP A N 1
ATOM 814 C CA . TRP A 1 106 ? 13.759 1.870 -1.891 1.00 90.56 106 TRP A CA 1
ATOM 815 C C . TRP A 1 106 ? 14.581 2.559 -2.978 1.00 90.56 106 TRP A C 1
ATOM 817 O O . TRP A 1 106 ? 14.364 2.289 -4.156 1.00 90.56 106 TRP A O 1
ATOM 827 N N . SER A 1 107 ? 15.566 3.380 -2.603 1.00 92.75 107 SER A N 1
ATOM 828 C CA . SER A 1 107 ? 16.462 4.019 -3.570 1.00 92.75 107 SER A CA 1
ATOM 829 C C . SER A 1 107 ? 17.310 2.997 -4.328 1.00 92.75 107 SER A C 1
ATOM 831 O O . SER A 1 107 ? 17.510 3.137 -5.533 1.00 92.75 107 SER A O 1
ATOM 833 N N . LEU A 1 108 ? 17.786 1.942 -3.660 1.00 94.25 108 LEU A N 1
ATOM 834 C CA . LEU A 1 108 ? 18.494 0.845 -4.318 1.00 94.25 108 LEU A CA 1
ATOM 835 C C . LEU A 1 108 ? 17.585 0.150 -5.335 1.00 94.25 108 LEU A C 1
ATOM 837 O O . LEU A 1 108 ? 17.995 -0.044 -6.478 1.00 94.25 108 LEU A O 1
ATOM 841 N N . LEU A 1 109 ? 16.351 -0.183 -4.949 1.00 91.69 109 LEU A N 1
ATOM 842 C CA . LEU A 1 109 ? 15.379 -0.833 -5.832 1.00 91.69 109 LEU A CA 1
ATOM 843 C C . LEU A 1 109 ? 15.058 0.051 -7.042 1.00 91.69 109 LEU A C 1
ATOM 845 O O . LEU A 1 109 ? 15.025 -0.438 -8.170 1.00 91.69 109 LEU A O 1
ATOM 849 N N . GLU A 1 110 ? 14.897 1.356 -6.829 1.00 92.25 110 GLU A N 1
ATOM 850 C CA . GLU A 1 110 ? 14.678 2.328 -7.896 1.00 92.25 110 GLU A CA 1
ATOM 851 C C . GLU A 1 110 ? 15.883 2.416 -8.844 1.00 92.25 110 GLU A C 1
ATOM 853 O O . GLU A 1 110 ? 15.714 2.428 -10.062 1.00 92.25 110 GLU A O 1
ATOM 858 N N . ARG A 1 111 ? 17.114 2.411 -8.320 1.00 93.88 111 ARG A N 1
ATOM 859 C CA . ARG A 1 111 ? 18.335 2.392 -9.143 1.00 93.88 111 ARG A CA 1
ATOM 860 C C . ARG A 1 111 ? 18.445 1.118 -9.969 1.00 93.88 111 ARG A C 1
ATOM 862 O O . ARG A 1 111 ? 18.769 1.206 -11.149 1.00 93.88 111 ARG A O 1
ATOM 869 N N . LEU A 1 112 ? 18.161 -0.044 -9.379 1.00 92.94 112 LEU A N 1
ATOM 870 C CA . LEU A 1 112 ? 18.155 -1.319 -10.099 1.00 92.94 112 LEU A CA 1
ATOM 871 C C . LEU A 1 112 ? 17.084 -1.333 -11.190 1.00 92.94 112 LEU A C 1
ATOM 873 O O . LEU A 1 112 ? 17.366 -1.736 -12.316 1.00 92.94 112 LEU A O 1
ATOM 877 N N . PHE A 1 113 ? 15.883 -0.842 -10.883 1.00 91.44 113 PHE A N 1
ATOM 878 C CA . PHE A 1 113 ? 14.805 -0.714 -11.856 1.00 91.44 113 PHE A CA 1
ATOM 879 C C . PHE A 1 113 ? 15.196 0.225 -13.003 1.00 91.44 113 PHE A C 1
ATOM 881 O O . PHE A 1 113 ? 15.077 -0.135 -14.172 1.00 91.44 113 PHE A O 1
ATOM 888 N N . ASN A 1 114 ? 15.727 1.406 -12.686 1.00 93.50 114 ASN A N 1
ATOM 889 C CA . ASN A 1 114 ? 16.163 2.374 -13.687 1.00 93.50 114 ASN A CA 1
ATOM 890 C C . ASN A 1 114 ? 17.311 1.822 -14.544 1.00 93.50 114 ASN A C 1
ATOM 892 O O . ASN A 1 114 ? 17.310 2.007 -15.757 1.00 93.50 114 ASN A O 1
ATOM 896 N N . PHE A 1 115 ? 18.260 1.101 -13.946 1.00 91.62 115 PHE A N 1
ATOM 897 C CA . PHE A 1 115 ? 19.330 0.432 -14.681 1.00 91.62 115 PHE A CA 1
ATOM 898 C C . PHE A 1 115 ? 18.786 -0.654 -15.619 1.00 91.62 115 PHE A C 1
ATOM 900 O O . PHE A 1 115 ? 19.201 -0.729 -16.773 1.00 91.62 115 PHE A O 1
ATOM 907 N N . ALA A 1 116 ? 17.841 -1.471 -15.154 1.00 90.69 116 ALA A N 1
ATOM 908 C CA . ALA A 1 116 ? 17.287 -2.564 -15.943 1.00 90.69 116 ALA A CA 1
ATOM 909 C C . ALA A 1 116 ? 16.365 -2.080 -17.073 1.00 90.69 116 ALA A C 1
ATOM 911 O O . ALA A 1 116 ? 16.437 -2.620 -18.171 1.00 90.69 116 ALA A O 1
ATOM 912 N N . PHE A 1 117 ? 15.513 -1.080 -16.829 1.00 90.94 117 PHE A N 1
ATOM 913 C CA . PHE A 1 117 ? 14.402 -0.721 -17.726 1.00 90.94 117 PHE A CA 1
ATOM 914 C C . PHE A 1 117 ? 14.477 0.680 -18.333 1.00 90.94 117 PHE A C 1
ATOM 916 O O . PHE A 1 117 ? 13.714 0.983 -19.245 1.00 90.94 117 PHE A O 1
ATOM 923 N N . ARG A 1 118 ? 15.336 1.562 -17.813 1.00 90.25 118 ARG A N 1
ATOM 924 C CA . ARG A 1 118 ? 15.443 2.960 -18.272 1.00 90.25 118 ARG A CA 1
ATOM 925 C C . ARG A 1 118 ? 16.863 3.351 -18.677 1.00 90.25 118 ARG A C 1
ATOM 927 O O . ARG A 1 118 ? 17.125 4.525 -18.918 1.00 90.25 118 ARG A O 1
ATOM 934 N N . SER A 1 119 ? 17.782 2.391 -18.758 1.00 89.88 119 SER A N 1
ATOM 935 C CA . SER A 1 119 ? 19.130 2.624 -19.274 1.00 89.88 119 SER A CA 1
ATOM 936 C C . SER A 1 119 ? 19.136 2.676 -20.802 1.00 89.88 119 SER A C 1
ATOM 938 O O . SER A 1 119 ? 18.257 2.115 -21.468 1.00 89.88 119 SER A O 1
ATOM 940 N N . ASN A 1 120 ? 20.136 3.353 -21.371 1.00 85.50 120 ASN A N 1
ATOM 941 C CA . ASN A 1 120 ? 20.304 3.447 -22.820 1.00 85.50 120 ASN A CA 1
ATOM 942 C C . ASN A 1 120 ? 20.419 2.047 -23.440 1.00 85.50 120 ASN A C 1
ATOM 944 O O . ASN A 1 120 ? 21.288 1.265 -23.065 1.00 85.50 120 ASN A O 1
ATOM 948 N N . GLY A 1 121 ? 19.536 1.743 -24.393 1.00 84.56 121 GLY A N 1
ATOM 949 C CA . GLY A 1 121 ? 19.461 0.438 -25.055 1.00 84.56 121 GLY A CA 1
ATOM 950 C C . GLY A 1 121 ? 18.597 -0.611 -24.343 1.00 84.56 121 GLY A C 1
ATOM 951 O O . GLY A 1 121 ? 18.318 -1.646 -24.949 1.00 84.56 121 GLY A O 1
ATOM 952 N N . SER A 1 122 ? 18.115 -0.355 -23.118 1.00 91.31 122 SER A N 1
ATOM 953 C CA . SER A 1 122 ? 17.221 -1.292 -22.414 1.00 91.31 122 SER A CA 1
ATOM 954 C C . SER A 1 122 ? 15.891 -1.484 -23.140 1.00 91.31 122 SER A C 1
ATOM 956 O O . SER A 1 122 ? 15.429 -2.613 -23.256 1.00 91.31 122 SER A O 1
ATOM 958 N N . GLU A 1 123 ? 15.308 -0.424 -23.700 1.00 88.94 123 GLU A N 1
ATOM 959 C CA . GLU A 1 123 ? 14.058 -0.505 -24.464 1.00 88.94 123 GLU A CA 1
ATOM 960 C C . GLU A 1 123 ? 14.186 -1.462 -25.658 1.00 88.94 123 GLU A C 1
ATOM 962 O O . GLU A 1 123 ? 13.377 -2.381 -25.813 1.00 88.94 123 GLU A O 1
ATOM 967 N N . SER A 1 124 ? 15.249 -1.314 -26.456 1.00 92.88 124 SER A N 1
ATOM 968 C CA . SER A 1 124 ? 15.535 -2.214 -27.577 1.00 92.88 124 SER A CA 1
ATOM 969 C C . SER A 1 124 ? 15.795 -3.642 -27.104 1.00 92.88 124 SER A C 1
ATOM 971 O O . SER A 1 124 ? 15.304 -4.588 -27.717 1.00 92.88 124 SER A O 1
ATOM 973 N N . PHE A 1 125 ? 16.537 -3.819 -26.004 1.00 93.38 125 PHE A N 1
ATOM 974 C CA . PHE A 1 125 ? 16.779 -5.140 -25.426 1.00 93.38 125 PHE A CA 1
ATOM 975 C C . PHE A 1 125 ? 15.471 -5.822 -25.011 1.00 93.38 125 PHE A C 1
ATOM 977 O O . PHE A 1 125 ? 15.209 -6.937 -25.458 1.00 93.38 125 PHE A O 1
ATOM 984 N N . TRP A 1 126 ? 14.631 -5.158 -24.210 1.00 94.00 126 TRP A N 1
ATOM 985 C CA . TRP A 1 126 ? 13.376 -5.727 -23.716 1.00 94.00 126 TRP A CA 1
ATOM 986 C C . TRP A 1 126 ? 12.383 -5.989 -24.841 1.00 94.00 126 TRP A C 1
ATOM 988 O O . TRP A 1 126 ? 11.742 -7.037 -24.845 1.00 94.00 126 TRP A O 1
ATOM 998 N N . THR A 1 127 ? 12.303 -5.099 -25.828 1.00 93.38 127 THR A N 1
ATOM 999 C CA . THR A 1 127 ? 11.456 -5.298 -27.010 1.00 93.38 127 THR A CA 1
ATOM 1000 C C . THR A 1 127 ? 11.889 -6.541 -27.785 1.00 93.38 127 THR A C 1
ATOM 1002 O O . THR A 1 127 ? 11.076 -7.430 -28.036 1.00 93.38 127 THR A O 1
ATOM 1005 N N . ASN A 1 128 ? 13.184 -6.661 -28.094 1.00 95.88 128 ASN A N 1
ATOM 1006 C CA . ASN A 1 128 ? 13.717 -7.817 -28.816 1.00 95.88 128 ASN A CA 1
ATOM 1007 C C . ASN A 1 128 ? 13.564 -9.111 -28.011 1.00 95.88 128 ASN A C 1
ATOM 1009 O O . ASN A 1 128 ? 13.160 -10.137 -28.554 1.00 95.88 128 ASN A O 1
ATOM 1013 N N . PHE A 1 129 ? 13.840 -9.063 -26.708 1.00 95.06 129 PHE A N 1
ATOM 1014 C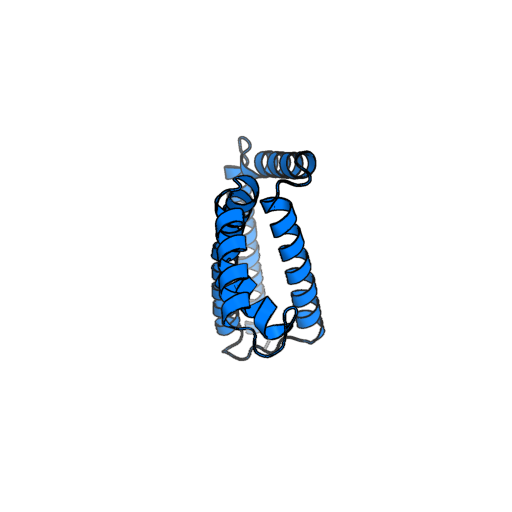 CA . PHE A 1 129 ? 13.679 -10.196 -25.805 1.00 95.06 129 PHE A CA 1
ATOM 1015 C C . PHE A 1 129 ? 12.226 -10.687 -25.765 1.00 95.06 129 PHE A C 1
ATOM 1017 O O . PHE A 1 129 ? 11.980 -11.881 -25.938 1.00 95.06 129 PHE A O 1
ATOM 1024 N N . LEU A 1 130 ? 11.254 -9.780 -25.610 1.00 94.75 130 LEU A N 1
ATOM 1025 C CA . LEU A 1 130 ? 9.829 -10.122 -25.605 1.00 94.75 130 LEU A CA 1
ATOM 1026 C C . LEU A 1 130 ? 9.374 -10.718 -26.941 1.00 94.75 130 LEU A C 1
ATOM 1028 O O . LEU A 1 130 ? 8.632 -11.700 -26.941 1.00 94.75 130 LEU A O 1
ATOM 1032 N N . ILE A 1 131 ? 9.850 -10.181 -28.070 1.00 95.44 131 ILE A N 1
ATOM 1033 C CA . ILE A 1 131 ? 9.568 -10.740 -29.400 1.00 95.44 131 ILE A CA 1
ATOM 1034 C C . ILE A 1 131 ? 10.089 -12.176 -29.493 1.00 95.44 131 ILE A C 1
ATOM 1036 O O . ILE A 1 131 ? 9.345 -13.069 -29.894 1.00 95.44 131 ILE A O 1
ATOM 1040 N N . VAL A 1 132 ? 11.337 -12.426 -29.085 1.00 96.50 132 VAL A N 1
ATOM 1041 C CA . VAL A 1 132 ? 11.924 -13.774 -29.114 1.00 96.50 132 VAL A CA 1
ATOM 1042 C C . VAL A 1 132 ? 11.118 -14.738 -28.246 1.00 96.50 132 VAL A C 1
ATOM 1044 O O . VAL A 1 132 ? 10.779 -15.827 -28.707 1.00 96.50 132 VAL A O 1
ATOM 1047 N N . VAL A 1 133 ? 10.753 -14.340 -27.025 1.00 95.81 133 VAL A N 1
ATOM 1048 C CA . VAL A 1 133 ? 9.921 -15.161 -26.131 1.00 95.81 133 VAL A CA 1
ATOM 1049 C C . VAL A 1 133 ? 8.572 -15.482 -26.774 1.00 95.81 133 VAL A C 1
ATOM 1051 O O . VAL A 1 133 ? 8.144 -16.636 -26.748 1.00 95.81 133 VAL A O 1
ATOM 1054 N N . LEU A 1 134 ? 7.919 -14.496 -27.393 1.00 95.00 134 LEU A N 1
ATOM 1055 C CA . LEU A 1 134 ? 6.628 -14.680 -28.051 1.00 95.00 134 LEU A CA 1
ATOM 1056 C C . LEU A 1 134 ? 6.726 -15.628 -29.253 1.00 95.00 134 LEU A C 1
ATOM 1058 O O . LEU A 1 134 ? 5.892 -16.523 -29.391 1.00 95.00 134 LEU A O 1
ATOM 1062 N N . VAL A 1 135 ? 7.763 -15.492 -30.085 1.00 95.81 135 VAL A N 1
ATOM 1063 C CA . VAL A 1 135 ? 8.003 -16.405 -31.214 1.00 95.81 135 VAL A CA 1
ATOM 1064 C C . VAL A 1 135 ? 8.272 -17.822 -30.717 1.00 95.81 135 VAL A C 1
ATOM 1066 O O . VAL A 1 135 ? 7.661 -18.767 -31.212 1.00 95.81 135 VAL A O 1
ATOM 1069 N N . VAL A 1 136 ? 9.139 -17.988 -29.715 1.00 96.31 136 VAL A N 1
ATOM 1070 C CA . VAL A 1 136 ? 9.439 -19.304 -29.133 1.00 96.31 136 VAL A CA 1
ATOM 1071 C C . VAL A 1 136 ? 8.173 -19.942 -28.559 1.00 96.31 136 VAL A C 1
ATOM 1073 O O . VAL A 1 136 ? 7.920 -21.119 -28.814 1.00 96.31 136 VAL A O 1
ATOM 1076 N N . ALA A 1 137 ? 7.342 -19.177 -27.847 1.00 93.44 137 ALA A N 1
ATOM 1077 C CA . ALA A 1 137 ? 6.070 -19.658 -27.317 1.00 93.44 137 ALA A CA 1
ATOM 1078 C C . ALA A 1 137 ? 5.097 -20.076 -28.434 1.00 93.44 137 ALA A C 1
ATOM 1080 O O . ALA A 1 137 ? 4.495 -21.147 -28.348 1.00 93.44 137 ALA A O 1
ATOM 1081 N N . ALA A 1 138 ? 4.982 -19.282 -29.503 1.00 93.75 138 ALA A N 1
ATOM 1082 C CA . ALA A 1 138 ? 4.134 -19.595 -30.651 1.00 93.75 138 ALA A CA 1
ATOM 1083 C C . ALA A 1 138 ? 4.600 -20.867 -31.377 1.00 93.75 138 ALA A C 1
ATOM 1085 O O . ALA A 1 138 ? 3.796 -21.762 -31.635 1.00 93.75 138 ALA A O 1
ATOM 1086 N N . VAL A 1 139 ? 5.904 -20.999 -31.641 1.00 95.25 139 VAL A N 1
ATOM 1087 C CA . VAL A 1 139 ? 6.483 -22.201 -32.259 1.00 95.25 139 VAL A CA 1
ATOM 1088 C C . VAL A 1 139 ? 6.270 -23.422 -31.367 1.00 95.25 139 VAL A C 1
ATOM 1090 O O . VAL A 1 139 ? 5.830 -24.462 -31.852 1.00 95.25 139 VAL A O 1
ATOM 1093 N N . ALA A 1 140 ? 6.515 -23.309 -30.059 1.00 93.56 140 ALA A N 1
ATOM 1094 C CA . ALA A 1 140 ? 6.282 -24.401 -29.119 1.00 93.56 140 ALA A CA 1
ATOM 1095 C C . ALA A 1 140 ? 4.805 -24.834 -29.092 1.00 93.56 140 ALA A C 1
ATOM 1097 O O . ALA A 1 140 ? 4.519 -26.034 -29.093 1.00 93.56 140 ALA A O 1
ATOM 1098 N N . ALA A 1 141 ? 3.870 -23.881 -29.124 1.00 92.81 141 ALA A N 1
ATOM 1099 C CA . ALA A 1 141 ? 2.438 -24.157 -29.191 1.00 92.81 141 ALA A CA 1
ATOM 1100 C C . ALA A 1 141 ? 2.054 -24.877 -30.494 1.00 92.81 141 ALA A C 1
ATOM 1102 O O . ALA A 1 141 ? 1.359 -25.891 -30.442 1.00 92.81 141 ALA A O 1
ATOM 1103 N N . VAL A 1 142 ? 2.560 -24.419 -31.645 1.00 92.69 142 VAL A N 1
ATOM 1104 C CA . VAL A 1 142 ? 2.317 -25.050 -32.954 1.00 92.69 142 VAL A CA 1
ATOM 1105 C C . VAL A 1 142 ? 2.909 -26.455 -33.016 1.00 92.69 142 VAL A C 1
ATOM 1107 O O . VAL A 1 142 ? 2.240 -27.378 -33.470 1.00 92.69 142 VAL A O 1
ATOM 1110 N N . LEU A 1 143 ? 4.132 -26.661 -32.523 1.00 91.56 143 LEU A N 1
ATOM 1111 C CA . LEU A 1 143 ? 4.751 -27.988 -32.476 1.00 91.56 143 LEU A CA 1
ATOM 1112 C C . LEU A 1 143 ? 3.975 -28.941 -31.563 1.00 91.56 143 LEU A C 1
ATOM 1114 O O . LEU A 1 143 ? 3.840 -30.120 -31.887 1.00 91.56 143 LEU A O 1
ATOM 1118 N N . LYS A 1 144 ? 3.448 -28.446 -30.438 1.00 91.06 144 LYS A N 1
ATOM 1119 C CA . LYS A 1 144 ? 2.596 -29.238 -29.548 1.00 91.06 144 LYS A CA 1
ATOM 1120 C C . LYS A 1 144 ? 1.278 -29.598 -30.237 1.00 91.06 144 LYS A C 1
ATOM 1122 O O . LYS A 1 144 ? 0.938 -30.775 -30.248 1.00 91.06 144 LYS A O 1
ATOM 1127 N N . ALA A 1 145 ? 0.616 -28.632 -30.878 1.00 81.94 145 ALA A N 1
ATOM 1128 C CA . ALA A 1 145 ? -0.615 -28.847 -31.639 1.00 81.94 145 ALA A CA 1
ATOM 1129 C C . ALA A 1 145 ? -0.414 -29.838 -32.802 1.00 81.94 145 ALA A C 1
ATOM 1131 O O . ALA A 1 145 ? -1.189 -30.777 -32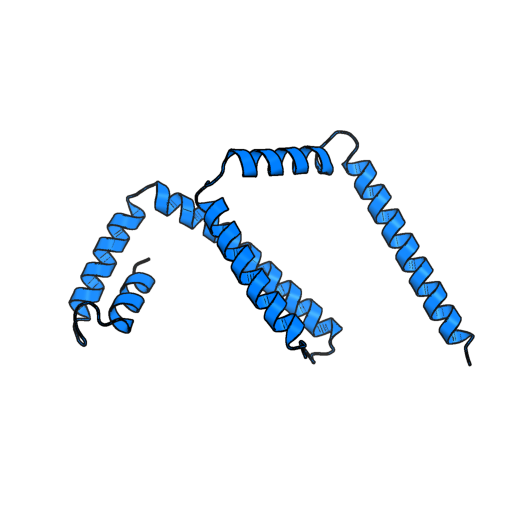.963 1.00 81.94 145 ALA A O 1
ATOM 1132 N N . GLY A 1 146 ? 0.671 -29.692 -33.566 1.00 74.94 146 GLY A N 1
ATOM 1133 C CA . GLY A 1 146 ? 1.015 -30.583 -34.673 1.00 74.94 146 GLY A CA 1
ATOM 1134 C C . GLY A 1 146 ? 1.352 -32.013 -34.237 1.00 74.94 146 GLY A C 1
ATOM 1135 O O . GLY A 1 146 ? 1.029 -32.953 -34.957 1.00 74.94 146 GLY A O 1
ATOM 1136 N N . LYS A 1 147 ? 1.947 -32.204 -33.050 1.00 71.75 147 LYS A N 1
ATOM 1137 C CA . LYS A 1 147 ? 2.170 -33.540 -32.468 1.00 71.75 147 LYS A CA 1
ATOM 1138 C C . LYS A 1 147 ? 0.869 -34.209 -32.032 1.00 71.75 147 LYS A C 1
ATOM 1140 O O . LYS A 1 147 ? 0.733 -35.403 -32.247 1.00 71.75 147 LYS A O 1
ATOM 1145 N N . THR A 1 148 ? -0.083 -33.458 -31.476 1.00 63.50 148 THR A N 1
ATOM 1146 C CA . THR A 1 148 ? -1.432 -33.970 -31.171 1.00 63.50 148 THR A CA 1
ATOM 1147 C C . THR A 1 148 ? -2.224 -34.340 -32.426 1.00 63.50 148 THR A C 1
ATOM 1149 O O . THR A 1 148 ? -2.974 -35.298 -32.381 1.00 63.50 148 THR A O 1
ATOM 1152 N N . VAL A 1 149 ? -2.033 -33.643 -33.554 1.00 58.44 149 VAL A N 1
ATOM 1153 C CA . VAL A 1 149 ? -2.714 -33.963 -34.829 1.00 58.44 149 VAL A CA 1
ATOM 1154 C C . VAL A 1 149 ? -2.096 -35.174 -35.546 1.00 58.44 149 VAL A C 1
ATOM 1156 O O . VAL A 1 149 ? -2.779 -35.848 -36.303 1.00 58.44 149 VAL A O 1
ATOM 1159 N N . LYS A 1 150 ? -0.807 -35.462 -35.322 1.00 55.62 150 LYS A N 1
ATOM 1160 C CA . LYS A 1 150 ? -0.103 -36.647 -35.859 1.00 55.62 150 LYS A CA 1
ATOM 1161 C C . LYS A 1 150 ? -0.073 -37.845 -34.895 1.00 55.62 150 LYS A C 1
ATOM 1163 O O . LYS A 1 150 ? 0.620 -38.817 -35.178 1.00 55.62 150 LYS A O 1
ATOM 1168 N N . GLY A 1 151 ? -0.723 -37.720 -33.740 1.00 53.72 151 GLY A N 1
ATOM 1169 C CA . GLY A 1 151 ? -0.706 -38.684 -32.639 1.00 53.72 151 GLY A CA 1
ATOM 1170 C C . GLY A 1 151 ? -1.986 -39.505 -32.489 1.00 53.72 151 GLY A C 1
ATOM 1171 O O . GLY A 1 151 ? -2.183 -40.038 -31.402 1.00 53.72 151 GLY A O 1
ATOM 1172 N N . ASP A 1 152 ? -2.794 -39.579 -33.551 1.00 47.97 152 ASP A N 1
ATOM 1173 C CA . ASP A 1 152 ? -3.750 -40.651 -33.863 1.00 47.97 152 ASP A CA 1
ATOM 1174 C C . ASP A 1 152 ? -3.326 -41.290 -35.197 1.00 47.97 152 ASP A C 1
ATOM 1176 O O . ASP A 1 152 ? -2.974 -40.520 -36.128 1.00 47.97 152 ASP A O 1
#

Secondary structure (DSSP, 8-state):
-HHHHHHHHHHHTTT-TT-HHHHHHHHHHHHHHHHH-HHHHHHHHHHHHHHHHHHHHHHHHHHHHHHHTTT-----HHHHHHHHHHHHHHHHHHHHHHTT--HHHHHHHHHHHHHHHSSTTHHHHHHHHHHHHHHHHHHHHHHHHHHHHT--

Sequence (152 aa):
MFFIVYALLEKSKLLGADQKQINAFVSLVVSLIFVSVVFPVMVVNNLILFMTVGIVVIFVGFMIWGFISNGNITLSEGVLKGLGVLTFIVLIIAVLWATGSFPEFWSLLERLFNFAFRSNGSESFWTNFLIVVLVVAAVAAVLKAGKTVKGD

Foldseek 3Di:
DLVVQLVCCCVVVPVHPPPNVVSNVVSVVVVVVQVPDPLNVQLVVLLVVVVVVVVVCVVVVVVVVCVVCVNPDDDDPVRVVVVVVVVVVVVVVSSCVSNCHPVVVVVVVVVVCCVQCVDVCNVVVVVVVVVVVVVVVVVVVVVVVVCVVVVD

Radius of gyration: 24.53 Å; chains: 1; bounding box: 45×59×63 Å